Protein AF-A0A530M5G9-F1 (afdb_monomer)

pLDDT: mean 86.6, std 13.17, range [57.22, 98.12]

Foldseek 3Di:
DVVVVVVVVVVVPPPPPDPLVPLVVVLVVLVVCLVVDPDDPVVSVVSVVLSVQLVVCVVVVNNVSSVVD

Mean predicted aligned error: 8.78 Å

Sequence (69 aa):
MLQSISLAVFLAVVPATAFANSCPTTMAAIDAALPTATLAEADKTKVKELRAQGEKLHAAGDHAGSETA

Structure (mmCIF, N/CA/C/O backbone):
data_AF-A0A530M5G9-F1
#
_entry.id   AF-A0A530M5G9-F1
#
loop_
_atom_site.group_PDB
_atom_site.id
_atom_site.type_symbol
_atom_site.label_atom_id
_atom_site.label_alt_id
_atom_site.label_comp_id
_atom_site.label_asym_id
_atom_site.label_entity_id
_atom_site.label_seq_id
_atom_site.pdbx_PDB_ins_code
_atom_site.Cartn_x
_atom_site.Cartn_y
_atom_site.Cartn_z
_atom_site.occupancy
_atom_site.B_iso_or_equiv
_atom_site.auth_seq_id
_atom_site.auth_comp_id
_atom_site.auth_asym_id
_atom_site.auth_atom_id
_atom_site.pdbx_PDB_model_num
ATOM 1 N N . MET A 1 1 ? 14.878 14.710 -45.238 1.00 62.69 1 MET A N 1
ATOM 2 C CA . MET A 1 1 ? 15.425 13.459 -44.664 1.00 62.69 1 MET A CA 1
ATOM 3 C C . MET A 1 1 ? 16.208 13.736 -43.386 1.00 62.69 1 MET A C 1
ATOM 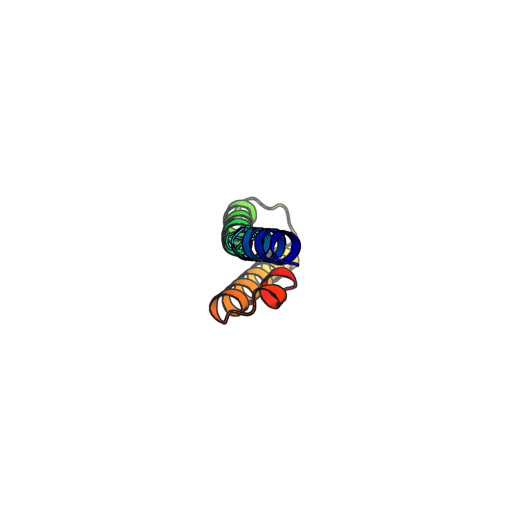5 O O . MET A 1 1 ? 15.805 13.235 -42.351 1.00 62.69 1 MET A O 1
ATOM 9 N N . LEU A 1 2 ? 17.240 14.592 -43.412 1.00 62.38 2 LEU A N 1
ATOM 10 C CA . LEU A 1 2 ? 18.044 14.907 -42.217 1.00 62.38 2 LEU A CA 1
ATOM 11 C C . LEU A 1 2 ? 17.222 15.540 -41.072 1.00 62.38 2 LEU A C 1
ATOM 13 O O . LEU A 1 2 ? 17.327 15.117 -39.929 1.00 62.38 2 LEU A O 1
ATOM 17 N N . GLN A 1 3 ? 16.310 16.459 -41.402 1.00 65.94 3 GLN A N 1
ATOM 18 C CA . GLN A 1 3 ? 15.425 17.127 -40.433 1.00 65.94 3 GLN A CA 1
ATOM 19 C C . GLN A 1 3 ? 14.455 16.167 -39.720 1.00 65.94 3 GLN A C 1
ATOM 21 O O . GLN A 1 3 ? 14.153 16.325 -38.542 1.00 65.94 3 GLN A O 1
ATOM 26 N N . SER A 1 4 ? 13.991 15.145 -40.441 1.00 67.25 4 SER A N 1
ATOM 27 C CA . SER A 1 4 ? 13.100 14.098 -39.932 1.00 67.25 4 SER A CA 1
ATOM 28 C C . SER A 1 4 ? 13.826 13.193 -38.931 1.00 67.25 4 SER A C 1
ATOM 30 O O . SER A 1 4 ? 13.251 12.788 -37.926 1.00 67.25 4 SER A O 1
ATOM 32 N N . ILE A 1 5 ? 15.110 12.921 -39.190 1.00 72.06 5 ILE A N 1
ATOM 33 C CA . ILE A 1 5 ? 15.980 12.121 -38.321 1.00 72.06 5 ILE A CA 1
ATOM 34 C C . ILE A 1 5 ? 16.289 12.889 -37.029 1.00 72.06 5 ILE A C 1
ATOM 36 O O . ILE A 1 5 ? 16.195 12.318 -35.947 1.00 72.06 5 ILE A O 1
ATOM 40 N N . SER A 1 6 ? 16.571 14.194 -37.115 1.00 70.50 6 SER A N 1
ATOM 41 C CA . SER A 1 6 ? 16.810 15.037 -35.935 1.00 70.50 6 SER A CA 1
ATOM 42 C C . SER A 1 6 ? 15.606 15.097 -34.989 1.00 70.50 6 SER A C 1
ATOM 44 O O . SER A 1 6 ? 15.785 15.052 -33.774 1.00 70.50 6 SER A O 1
ATOM 46 N N . LEU A 1 7 ? 14.382 15.146 -35.524 1.00 73.81 7 LEU A N 1
ATOM 47 C CA . LEU A 1 7 ? 13.163 15.168 -34.711 1.00 73.81 7 LEU A CA 1
ATOM 48 C C . LEU A 1 7 ? 12.890 13.818 -34.023 1.00 73.81 7 LEU A C 1
ATOM 50 O O . LEU A 1 7 ? 12.505 13.791 -32.857 1.00 73.81 7 LEU A O 1
ATOM 54 N N . ALA A 1 8 ? 13.135 12.702 -34.716 1.00 73.31 8 ALA A N 1
ATOM 55 C CA . ALA A 1 8 ? 12.974 11.361 -34.149 1.00 73.31 8 ALA A CA 1
ATOM 56 C C . ALA A 1 8 ? 13.973 11.084 -33.010 1.00 73.31 8 ALA A C 1
ATOM 58 O O . ALA A 1 8 ? 13.603 10.511 -31.987 1.00 73.31 8 ALA A O 1
ATOM 59 N N . VAL A 1 9 ? 15.221 11.546 -33.155 1.00 76.25 9 VAL A N 1
ATOM 60 C CA . VAL A 1 9 ? 16.242 11.450 -32.098 1.00 76.25 9 VAL A CA 1
ATOM 61 C C . VAL A 1 9 ? 15.852 12.286 -30.877 1.00 76.25 9 VAL A C 1
ATOM 63 O O . VAL A 1 9 ? 16.055 11.841 -29.754 1.00 76.25 9 VAL A O 1
ATOM 66 N N . PHE A 1 10 ? 15.238 13.457 -31.069 1.00 72.75 10 PHE A N 1
ATOM 67 C CA . PHE A 1 10 ? 14.813 14.309 -29.956 1.00 72.75 10 PHE A CA 1
ATOM 68 C C . PHE A 1 10 ? 13.698 13.668 -29.110 1.00 72.75 10 PHE A C 1
ATOM 70 O O . PHE A 1 10 ? 13.753 13.736 -27.885 1.00 72.75 10 PHE A O 1
ATOM 77 N N . LEU A 1 11 ? 12.726 12.987 -29.732 1.00 72.06 11 LEU A N 1
ATOM 78 C CA . LEU A 1 11 ? 11.657 12.286 -29.003 1.00 72.06 11 LEU A CA 1
ATOM 79 C C . LEU A 1 11 ? 12.150 11.047 -28.237 1.00 72.06 11 LEU A C 1
ATOM 81 O O . LEU A 1 11 ? 11.572 10.712 -27.208 1.00 72.06 11 LEU A O 1
ATOM 85 N N . ALA A 1 12 ? 13.206 10.378 -28.706 1.00 71.00 12 ALA A N 1
ATOM 86 C CA . ALA A 1 12 ? 13.741 9.173 -28.064 1.00 71.00 12 ALA A CA 1
ATOM 87 C C . ALA A 1 12 ? 14.501 9.452 -26.752 1.00 71.00 12 ALA A C 1
ATOM 89 O O . ALA A 1 12 ? 14.720 8.535 -25.965 1.00 71.00 12 ALA A O 1
ATOM 90 N N . VAL A 1 13 ? 14.918 10.703 -26.523 1.00 69.25 13 VAL A N 1
ATOM 91 C CA . VAL A 1 13 ? 15.721 11.109 -25.354 1.00 69.25 13 VAL A CA 1
ATOM 92 C C . VAL A 1 13 ? 14.867 11.783 -24.277 1.00 69.25 13 VAL A C 1
ATOM 94 O O . VAL A 1 13 ? 15.356 12.017 -23.177 1.00 69.25 13 VAL A O 1
ATOM 97 N N . VAL A 1 14 ? 13.586 12.067 -24.541 1.00 69.06 14 VAL A N 1
ATOM 98 C CA . VAL A 1 14 ? 12.678 12.553 -23.494 1.00 69.06 14 VAL A CA 1
ATOM 99 C C . VAL A 1 14 ? 12.410 11.386 -22.543 1.00 69.06 14 VAL A C 1
ATOM 101 O O . VAL A 1 14 ? 11.765 10.420 -22.960 1.00 69.06 14 VAL A O 1
ATOM 104 N N . PRO A 1 15 ? 12.879 11.423 -21.281 1.00 61.59 15 PRO A N 1
ATOM 105 C CA . PRO A 1 15 ? 12.492 10.404 -20.327 1.00 61.59 15 PRO A CA 1
ATOM 106 C C . PRO A 1 15 ? 10.981 10.524 -20.150 1.00 61.59 15 PRO A C 1
ATOM 108 O O . PRO A 1 15 ? 10.483 11.525 -19.631 1.00 61.59 15 PRO A O 1
ATOM 111 N N . ALA A 1 16 ? 10.237 9.517 -20.606 1.00 63.34 16 ALA A N 1
ATOM 112 C CA . ALA A 1 16 ? 8.874 9.341 -20.146 1.00 63.34 16 ALA A CA 1
ATOM 113 C C . ALA A 1 16 ? 8.970 9.251 -18.623 1.00 63.34 16 ALA A C 1
ATOM 115 O O . ALA A 1 16 ? 9.659 8.373 -18.098 1.00 63.34 16 ALA A O 1
ATOM 116 N N . THR A 1 17 ? 8.371 10.202 -17.911 1.00 57.22 17 THR A N 1
ATOM 117 C CA . THR A 1 17 ?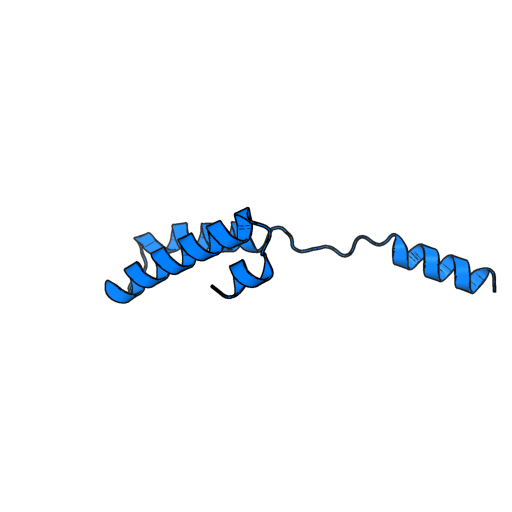 8.309 10.165 -16.453 1.00 57.22 17 THR A CA 1
ATOM 118 C C . THR A 1 17 ? 7.478 8.949 -16.071 1.00 57.22 17 THR A C 1
ATOM 120 O O . THR A 1 17 ? 6.253 9.018 -15.986 1.00 57.22 17 THR A O 1
ATOM 123 N N . ALA A 1 18 ? 8.131 7.802 -15.913 1.00 63.09 18 ALA A N 1
ATOM 124 C CA . ALA A 1 18 ? 7.514 6.630 -15.338 1.00 63.09 18 ALA A CA 1
ATOM 125 C C . ALA A 1 18 ? 7.215 6.982 -13.880 1.00 63.09 18 ALA A C 1
ATOM 127 O O . ALA A 1 18 ? 8.132 7.279 -13.111 1.00 63.09 18 ALA A O 1
ATOM 128 N N . PHE A 1 19 ? 5.937 6.991 -13.502 1.00 63.84 19 PHE A N 1
ATOM 129 C CA . PHE A 1 19 ? 5.494 7.163 -12.117 1.00 63.84 19 PHE A CA 1
ATOM 130 C C . PHE A 1 19 ? 5.842 5.915 -11.286 1.00 63.84 19 PHE A C 1
ATOM 132 O O . PHE A 1 19 ? 4.975 5.276 -10.705 1.00 63.84 19 PHE A O 1
ATOM 139 N N . ALA A 1 20 ? 7.125 5.556 -11.214 1.00 65.44 20 ALA A N 1
ATOM 140 C CA . ALA A 1 20 ? 7.612 4.352 -10.543 1.00 65.44 20 ALA A CA 1
ATOM 141 C C . ALA A 1 20 ? 7.396 4.371 -9.012 1.00 65.44 20 ALA A C 1
ATOM 143 O O . ALA A 1 20 ? 7.551 3.344 -8.358 1.00 65.44 20 ALA A O 1
ATOM 144 N N . ASN A 1 21 ? 7.000 5.517 -8.440 1.00 67.69 21 ASN A N 1
ATOM 145 C CA . ASN A 1 21 ? 6.760 5.697 -7.004 1.00 67.69 21 ASN A CA 1
ATOM 146 C C . ASN A 1 21 ? 5.273 5.638 -6.590 1.00 67.69 21 ASN A C 1
ATOM 148 O O . ASN A 1 21 ? 4.968 5.913 -5.425 1.00 67.69 21 ASN A O 1
ATOM 152 N N . SER A 1 22 ? 4.343 5.294 -7.492 1.00 82.00 22 SER A N 1
ATOM 153 C CA . SER A 1 22 ? 2.913 5.187 -7.149 1.00 82.00 22 SER A CA 1
ATOM 154 C C . SER A 1 22 ? 2.665 4.104 -6.091 1.00 82.00 22 SER A C 1
ATOM 156 O O . SER A 1 22 ? 2.097 4.387 -5.039 1.00 82.00 22 SER A O 1
ATOM 158 N N . CYS A 1 23 ? 3.165 2.888 -6.329 1.00 87.81 23 CYS A N 1
ATOM 159 C CA . CYS A 1 23 ? 2.894 1.717 -5.494 1.00 87.81 23 CYS A CA 1
ATOM 160 C C . CYS A 1 23 ? 3.370 1.885 -4.036 1.00 87.81 23 CYS A C 1
ATOM 162 O O . CYS A 1 23 ? 2.538 1.727 -3.139 1.00 87.81 23 CYS A O 1
ATOM 164 N N . PRO A 1 24 ? 4.634 2.277 -3.750 1.00 89.69 24 PRO A N 1
ATOM 165 C CA . PRO A 1 24 ? 5.079 2.468 -2.366 1.00 89.69 24 PRO A CA 1
ATOM 166 C C . PRO A 1 24 ? 4.282 3.549 -1.624 1.00 89.69 24 PRO A C 1
ATOM 168 O O . PRO A 1 24 ? 3.981 3.401 -0.441 1.00 89.69 24 PRO A O 1
ATOM 171 N N . THR A 1 25 ? 3.898 4.619 -2.327 1.00 91.50 25 THR A N 1
ATOM 172 C CA . THR A 1 25 ? 3.089 5.707 -1.758 1.00 91.50 25 THR A CA 1
ATOM 173 C C . THR A 1 25 ? 1.695 5.217 -1.374 1.00 91.50 25 THR A C 1
ATOM 175 O O . THR A 1 25 ? 1.227 5.485 -0.267 1.00 91.50 25 THR A O 1
ATOM 178 N N . THR A 1 26 ? 1.042 4.460 -2.258 1.00 92.19 26 THR A N 1
ATOM 179 C CA . THR A 1 26 ? -0.283 3.883 -2.004 1.00 92.19 26 THR A CA 1
ATOM 180 C C . THR A 1 26 ? -0.252 2.897 -0.837 1.00 92.19 26 THR A C 1
ATOM 182 O O . THR A 1 26 ? -1.111 2.968 0.040 1.00 92.19 26 THR A O 1
ATOM 185 N N . MET A 1 27 ? 0.760 2.025 -0.766 1.00 94.50 27 MET A N 1
ATOM 186 C CA . MET A 1 27 ? 0.926 1.080 0.348 1.00 94.50 27 MET A CA 1
ATOM 187 C C . MET A 1 27 ? 1.080 1.806 1.689 1.00 94.50 27 MET A C 1
ATOM 189 O O . MET A 1 27 ? 0.368 1.491 2.641 1.00 94.50 27 MET A O 1
ATOM 193 N N . ALA A 1 28 ? 1.935 2.831 1.747 1.00 95.62 28 ALA A N 1
ATOM 194 C CA . ALA A 1 28 ? 2.119 3.632 2.955 1.00 95.62 28 ALA A CA 1
ATOM 195 C C . ALA A 1 28 ? 0.831 4.361 3.380 1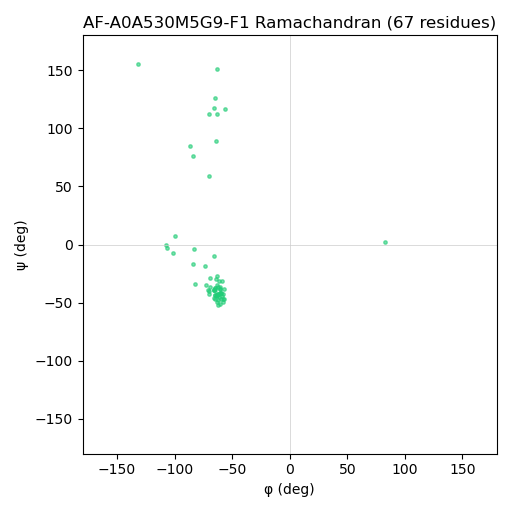.00 95.62 28 ALA A C 1
ATOM 197 O O . ALA A 1 28 ? 0.540 4.469 4.572 1.00 95.62 28 ALA A O 1
ATOM 198 N N . ALA A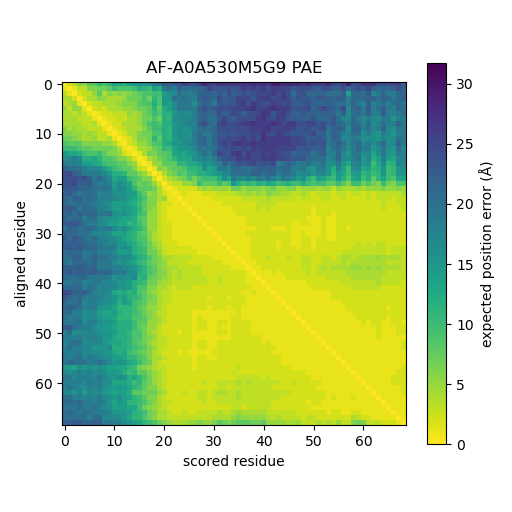 1 29 ? 0.032 4.838 2.419 1.00 95.88 29 ALA A N 1
ATOM 199 C CA . ALA A 1 29 ? -1.257 5.462 2.706 1.00 95.88 29 ALA A CA 1
ATOM 200 C C . ALA A 1 29 ? -2.262 4.466 3.314 1.00 95.88 29 ALA A C 1
ATOM 202 O O . ALA A 1 29 ? -2.977 4.820 4.253 1.00 95.88 29 ALA A O 1
ATOM 203 N N . ILE A 1 30 ? -2.286 3.217 2.830 1.00 96.19 30 ILE A N 1
ATOM 204 C CA . ILE A 1 30 ? -3.100 2.142 3.419 1.00 96.19 30 ILE A CA 1
ATOM 205 C C . ILE A 1 30 ? -2.654 1.875 4.860 1.00 96.19 30 ILE A C 1
ATOM 207 O O . ILE A 1 30 ? -3.493 1.850 5.762 1.00 96.19 30 ILE A O 1
ATOM 211 N N . ASP A 1 31 ? -1.346 1.737 5.091 1.00 97.69 31 ASP A N 1
ATOM 212 C CA . ASP A 1 31 ? -0.786 1.456 6.418 1.00 97.69 31 ASP A CA 1
ATOM 213 C C . ASP A 1 31 ? 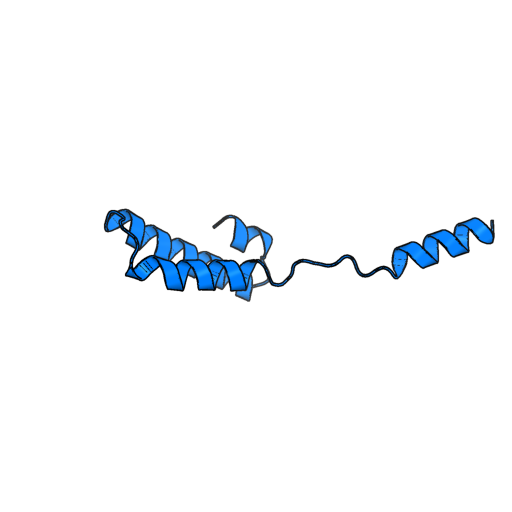-1.118 2.560 7.432 1.00 97.69 31 ASP A C 1
ATOM 215 O O . ASP A 1 31 ? -1.424 2.274 8.590 1.00 97.69 31 ASP A O 1
ATOM 219 N N . ALA A 1 32 ? -1.107 3.822 6.993 1.00 98.12 32 ALA A N 1
ATOM 220 C CA . ALA A 1 32 ? -1.458 4.966 7.827 1.00 98.12 32 ALA A CA 1
ATOM 221 C C . ALA A 1 32 ? -2.965 5.061 8.126 1.00 98.12 32 ALA A C 1
ATOM 223 O O . ALA A 1 32 ? -3.347 5.483 9.218 1.00 98.12 32 ALA A O 1
ATOM 224 N N . ALA A 1 33 ? -3.825 4.683 7.174 1.00 97.50 33 ALA A N 1
ATOM 225 C CA . ALA A 1 33 ? -5.279 4.785 7.315 1.00 97.50 33 ALA A CA 1
ATOM 226 C C . ALA A 1 33 ? -5.894 3.612 8.094 1.00 97.50 33 ALA A C 1
ATOM 228 O O . ALA A 1 33 ? -6.870 3.786 8.825 1.00 97.50 33 ALA A O 1
ATOM 229 N N . LEU A 1 34 ? -5.337 2.408 7.955 1.00 96.69 34 LEU A N 1
ATOM 230 C CA . LEU A 1 34 ? -5.916 1.184 8.507 1.00 96.69 34 LEU A CA 1
ATOM 231 C C . LEU A 1 34 ? -6.153 1.201 10.036 1.00 96.69 34 LEU A C 1
ATOM 233 O O . LEU A 1 34 ? -7.187 0.680 10.461 1.00 96.69 34 LEU A O 1
ATOM 237 N N . PRO A 1 35 ? -5.281 1.791 10.882 1.00 96.00 35 PRO A N 1
ATOM 238 C CA . PRO A 1 35 ? -5.494 1.839 12.330 1.00 96.00 35 PRO A CA 1
ATOM 239 C C . PRO A 1 35 ? -6.731 2.638 12.754 1.00 96.00 35 PRO A C 1
ATOM 241 O O . PRO A 1 35 ? -7.325 2.343 13.789 1.00 96.00 35 PRO A O 1
ATOM 244 N N . THR A 1 36 ? -7.117 3.647 11.971 1.00 97.06 36 THR A N 1
ATOM 245 C CA . THR A 1 36 ? -8.247 4.546 12.262 1.00 97.06 36 THR A CA 1
ATOM 246 C C . THR A 1 36 ? -9.455 4.285 11.360 1.00 97.06 36 THR A C 1
ATOM 248 O O . THR A 1 36 ? -10.495 4.930 11.505 1.00 97.06 36 THR A O 1
ATOM 251 N N . ALA A 1 37 ? -9.348 3.317 10.447 1.00 96.38 37 ALA A N 1
ATOM 252 C CA . ALA A 1 37 ? -10.399 2.974 9.507 1.00 96.38 37 ALA A CA 1
ATOM 253 C C . ALA A 1 37 ? -11.638 2.420 10.228 1.00 96.38 37 ALA A C 1
ATOM 255 O O . ALA A 1 37 ? -11.582 1.435 10.973 1.00 96.38 37 ALA A O 1
ATOM 256 N N . THR A 1 38 ? -12.789 3.030 9.949 1.00 97.56 38 THR A N 1
ATOM 257 C CA . THR A 1 38 ? -14.091 2.531 10.403 1.00 97.56 38 THR A CA 1
ATOM 258 C C . THR A 1 38 ? -14.610 1.519 9.384 1.00 97.56 38 THR A C 1
ATOM 260 O O . THR A 1 38 ? -15.330 1.868 8.456 1.00 97.56 38 THR A O 1
ATOM 263 N N . LEU A 1 39 ? -14.179 0.268 9.538 1.00 96.56 39 LEU A N 1
ATOM 264 C CA . LEU A 1 39 ? -14.507 -0.865 8.669 1.00 96.56 39 LEU A CA 1
ATOM 265 C C . LEU A 1 39 ? -14.935 -2.067 9.517 1.00 96.56 39 LEU A C 1
ATOM 267 O O . LEU A 1 39 ? -14.513 -2.183 10.673 1.00 96.56 39 LEU A O 1
ATOM 271 N N . ALA A 1 40 ? -15.722 -2.980 8.942 1.00 98.00 40 ALA A N 1
ATOM 272 C CA . ALA A 1 40 ? -15.982 -4.269 9.577 1.00 98.00 40 ALA A CA 1
ATOM 273 C C . ALA A 1 40 ? -14.671 -5.068 9.712 1.00 98.00 40 ALA A C 1
ATOM 275 O O . ALA A 1 40 ? -13.756 -4.933 8.900 1.00 98.00 40 ALA A O 1
ATOM 276 N N . GLU A 1 41 ? -14.566 -5.935 10.721 1.00 96.00 41 GLU A N 1
ATOM 277 C CA . GLU A 1 41 ? -13.332 -6.704 10.962 1.00 96.00 41 GLU A CA 1
ATOM 278 C C . GLU A 1 41 ? -12.964 -7.636 9.793 1.00 96.00 41 GLU A C 1
ATOM 280 O O . GLU A 1 41 ? -11.781 -7.836 9.496 1.00 96.00 41 GLU A O 1
ATOM 285 N N . ALA A 1 4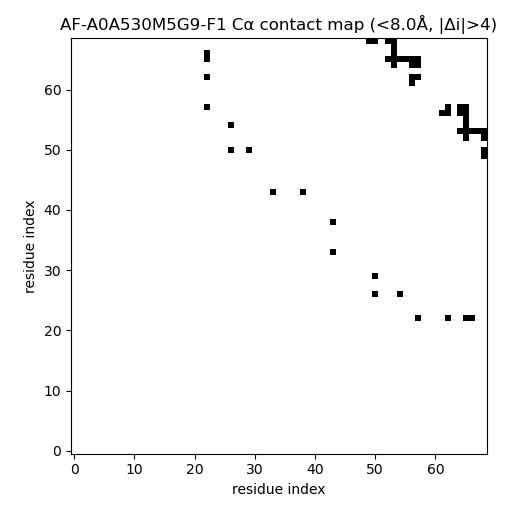2 ? -13.971 -8.151 9.080 1.00 97.12 42 ALA A N 1
ATOM 286 C CA . ALA A 1 42 ? -13.771 -8.919 7.853 1.00 97.12 42 ALA A CA 1
ATOM 287 C C . ALA A 1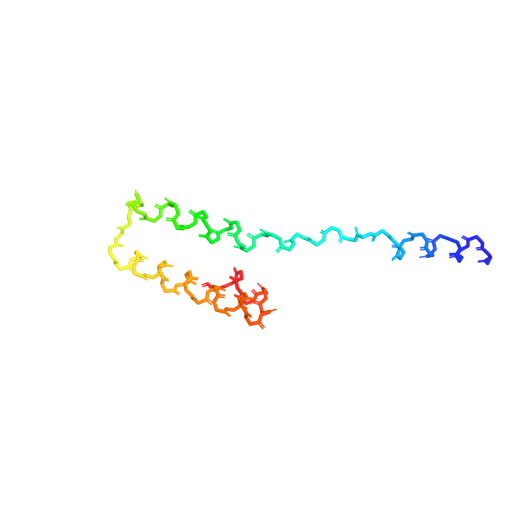 42 ? -13.100 -8.071 6.757 1.00 97.12 42 ALA A C 1
ATOM 289 O O . ALA A 1 42 ? -12.136 -8.517 6.135 1.00 97.12 42 ALA A O 1
ATOM 290 N N . ASP A 1 43 ? -13.531 -6.820 6.592 1.00 98.00 43 ASP A N 1
ATOM 291 C CA . ASP A 1 43 ? -12.970 -5.904 5.598 1.00 98.00 43 ASP A CA 1
ATOM 292 C C . ASP A 1 43 ? -11.556 -5.465 5.982 1.00 98.00 43 ASP A C 1
ATOM 294 O O . ASP A 1 43 ? -10.665 -5.448 5.137 1.00 98.00 43 ASP A O 1
ATOM 298 N N . LYS A 1 44 ? -11.291 -5.192 7.269 1.00 97.31 44 LYS A N 1
ATOM 299 C CA . LYS A 1 44 ? -9.924 -4.904 7.746 1.00 97.31 44 LYS A CA 1
ATOM 300 C C . LYS A 1 44 ? -8.979 -6.067 7.478 1.00 97.31 44 LYS A C 1
ATOM 302 O O . LYS A 1 44 ? -7.836 -5.852 7.079 1.00 97.31 44 LYS A O 1
ATOM 307 N N . THR A 1 45 ? -9.444 -7.294 7.706 1.00 97.69 45 THR A N 1
ATOM 308 C CA . THR A 1 45 ? -8.680 -8.505 7.385 1.00 97.69 45 THR A CA 1
ATOM 309 C C . THR A 1 45 ? -8.398 -8.574 5.891 1.00 97.69 45 THR A C 1
ATOM 311 O O . THR A 1 45 ? -7.251 -8.798 5.502 1.00 97.69 45 THR A O 1
ATOM 314 N N . LYS A 1 46 ? -9.406 -8.295 5.056 1.00 97.88 46 LYS A N 1
ATOM 315 C CA . LYS A 1 46 ? -9.237 -8.306 3.606 1.00 97.88 46 LYS A CA 1
ATOM 316 C C . LYS A 1 46 ? -8.245 -7.246 3.128 1.00 97.88 46 LYS A C 1
ATOM 318 O O . LYS A 1 46 ? -7.357 -7.572 2.351 1.00 97.88 46 LYS A O 1
ATOM 323 N N . VAL A 1 47 ? -8.323 -6.017 3.639 1.00 97.50 47 VAL A N 1
ATOM 324 C CA . VAL A 1 47 ? -7.377 -4.938 3.305 1.00 97.50 47 VAL A CA 1
ATOM 325 C C . VAL A 1 47 ? -5.937 -5.330 3.646 1.00 97.50 47 VAL A C 1
ATOM 327 O O . VAL A 1 47 ? -5.042 -5.114 2.834 1.00 97.50 47 VAL A O 1
ATOM 330 N N . LYS A 1 48 ? -5.698 -5.952 4.810 1.00 97.50 48 LYS A N 1
ATOM 331 C CA . LYS A 1 48 ? -4.355 -6.432 5.191 1.00 97.50 48 LYS A CA 1
ATOM 332 C C . LYS A 1 48 ? -3.826 -7.489 4.227 1.00 97.50 48 LYS A C 1
ATOM 334 O O . LYS A 1 48 ? -2.654 -7.444 3.862 1.00 97.50 48 LYS A O 1
ATOM 339 N N . GLU A 1 49 ? -4.679 -8.430 3.829 1.00 98.06 49 GLU A N 1
ATOM 340 C CA . GLU A 1 49 ? -4.323 -9.481 2.875 1.00 98.06 49 GLU A CA 1
ATOM 341 C C . GLU A 1 49 ? -3.961 -8.892 1.506 1.00 98.06 49 GLU A C 1
ATOM 343 O O . GLU A 1 49 ? -2.892 -9.199 0.978 1.00 98.06 49 GLU A O 1
ATOM 348 N N . LEU A 1 50 ? -4.807 -8.007 0.966 1.00 97.69 50 LEU A N 1
ATOM 349 C CA . LEU A 1 50 ? -4.569 -7.361 -0.328 1.00 97.69 50 LEU A CA 1
ATOM 350 C C . LEU A 1 50 ? -3.307 -6.495 -0.301 1.00 97.69 50 LEU A C 1
ATOM 352 O O . LEU A 1 50 ? -2.473 -6.599 -1.195 1.00 97.69 50 LEU A O 1
ATOM 356 N N . ARG A 1 51 ? -3.089 -5.727 0.775 1.00 97.69 51 ARG A N 1
ATOM 357 C CA . ARG A 1 51 ? -1.863 -4.936 0.959 1.00 97.69 51 ARG A CA 1
ATOM 358 C C . ARG A 1 51 ? -0.619 -5.828 0.934 1.00 97.69 51 ARG A C 1
ATOM 360 O O . ARG A 1 51 ? 0.343 -5.512 0.239 1.00 97.69 51 ARG A O 1
ATOM 367 N N . ALA A 1 52 ? -0.627 -6.945 1.665 1.00 97.88 52 ALA A N 1
ATOM 368 C CA . ALA A 1 52 ? 0.495 -7.887 1.679 1.00 97.88 52 ALA A CA 1
ATOM 369 C C . ALA A 1 52 ? 0.717 -8.562 0.312 1.00 97.88 52 ALA A C 1
ATOM 371 O O . ALA A 1 52 ? 1.858 -8.771 -0.105 1.00 97.88 52 ALA A O 1
ATOM 372 N N . GLN A 1 53 ? -0.363 -8.885 -0.407 1.00 97.38 53 GLN A N 1
ATOM 373 C CA . GLN A 1 53 ? -0.285 -9.419 -1.765 1.00 97.38 53 GLN A CA 1
ATOM 374 C C . GLN A 1 53 ? 0.311 -8.397 -2.741 1.00 97.38 53 GLN A C 1
ATOM 376 O O . GLN A 1 53 ? 1.230 -8.748 -3.483 1.00 97.38 53 GLN A O 1
ATOM 381 N N . GLY A 1 54 ? -0.149 -7.144 -2.699 1.00 95.81 54 GLY A N 1
ATOM 382 C CA . GLY A 1 54 ? 0.389 -6.052 -3.506 1.00 95.81 54 GLY A CA 1
ATOM 383 C C . GLY A 1 54 ? 1.885 -5.844 -3.267 1.00 95.81 54 GLY A C 1
ATOM 384 O O . GLY A 1 54 ? 2.661 -5.810 -4.217 1.00 95.81 54 GLY A O 1
ATOM 385 N N . GLU A 1 55 ? 2.330 -5.812 -2.005 1.00 96.94 55 GLU A N 1
ATOM 386 C CA . GLU A 1 55 ? 3.758 -5.686 -1.665 1.00 96.94 55 GLU A CA 1
ATOM 387 C C . GLU A 1 55 ? 4.597 -6.838 -2.239 1.00 96.94 55 GLU A C 1
ATOM 389 O O . GLU A 1 55 ? 5.673 -6.609 -2.796 1.00 96.94 55 GLU A O 1
ATOM 394 N N . LYS A 1 56 ? 4.090 -8.077 -2.178 1.00 97.44 56 LYS A N 1
ATOM 395 C CA . LYS A 1 56 ? 4.764 -9.237 -2.777 1.00 97.44 56 LYS A CA 1
ATOM 396 C C . LYS A 1 56 ? 4.888 -9.106 -4.299 1.00 97.44 56 LYS A 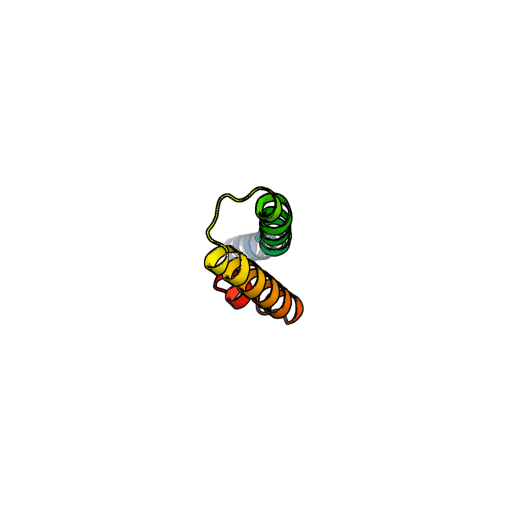C 1
ATOM 398 O O . LYS A 1 56 ? 5.942 -9.432 -4.842 1.00 97.44 56 LYS A O 1
ATOM 403 N N . LEU A 1 57 ? 3.831 -8.658 -4.980 1.00 96.06 57 LEU A N 1
ATOM 404 C CA . LEU A 1 57 ? 3.835 -8.453 -6.433 1.00 96.06 57 LEU A CA 1
ATOM 405 C C . LEU A 1 57 ? 4.811 -7.338 -6.825 1.00 96.06 57 LEU A C 1
ATOM 407 O O . LEU A 1 57 ? 5.634 -7.534 -7.718 1.00 96.06 57 LEU A O 1
ATOM 411 N N . HIS A 1 58 ? 4.816 -6.229 -6.082 1.00 94.44 58 HIS A N 1
ATOM 412 C CA . HIS A 1 58 ? 5.785 -5.150 -6.257 1.00 94.44 58 HIS A CA 1
ATOM 413 C C . HIS A 1 58 ? 7.230 -5.640 -6.098 1.00 94.44 58 HIS A C 1
ATOM 415 O O . HIS A 1 58 ? 8.056 -5.393 -6.976 1.00 94.44 58 HIS A O 1
ATOM 421 N N . ALA A 1 59 ? 7.530 -6.376 -5.022 1.00 94.62 59 ALA A N 1
ATOM 422 C CA . ALA A 1 59 ? 8.863 -6.924 -4.774 1.00 94.62 59 ALA A CA 1
ATOM 423 C C . ALA A 1 59 ? 9.309 -7.930 -5.854 1.00 94.62 59 ALA A C 1
ATOM 425 O O . ALA A 1 59 ? 10.503 -8.079 -6.104 1.00 94.62 59 ALA A O 1
ATOM 426 N N . ALA A 1 60 ? 8.358 -8.599 -6.513 1.00 96.12 60 ALA A N 1
ATOM 427 C CA . ALA A 1 60 ? 8.607 -9.497 -7.639 1.00 96.12 60 ALA A CA 1
ATOM 428 C C . ALA A 1 60 ? 8.738 -8.776 -8.998 1.00 96.12 60 ALA A C 1
ATOM 430 O O . ALA A 1 60 ? 9.018 -9.431 -10.001 1.00 96.12 60 ALA A O 1
ATOM 431 N N . GLY A 1 61 ? 8.541 -7.453 -9.049 1.00 92.44 61 GLY A N 1
ATOM 432 C CA . GLY A 1 61 ? 8.564 -6.651 -10.277 1.00 92.44 61 GLY A CA 1
ATOM 433 C C . GLY A 1 61 ? 7.250 -6.649 -11.068 1.00 92.44 61 GLY A C 1
ATOM 434 O O . GLY A 1 61 ? 7.173 -6.008 -12.115 1.00 92.44 61 GLY A O 1
ATOM 435 N N . ASP A 1 62 ? 6.203 -7.317 -10.577 1.00 93.62 62 ASP A N 1
ATOM 436 C CA . ASP A 1 62 ? 4.868 -7.290 -11.179 1.00 93.62 62 ASP A CA 1
ATOM 437 C C . ASP A 1 62 ? 4.084 -6.064 -10.690 1.00 93.62 62 ASP A C 1
ATOM 439 O O . ASP A 1 62 ? 3.218 -6.131 -9.815 1.00 93.62 62 ASP A O 1
ATOM 443 N N . HIS A 1 63 ? 4.436 -4.900 -11.235 1.00 91.31 63 HIS A N 1
ATOM 444 C CA . HIS A 1 63 ? 3.813 -3.630 -10.861 1.00 91.31 63 HIS A CA 1
ATOM 445 C C . HIS A 1 63 ? 2.333 -3.559 -11.254 1.00 91.31 63 HIS A C 1
ATOM 447 O O . HIS A 1 63 ? 1.525 -3.074 -10.470 1.00 91.31 63 HIS A O 1
ATOM 453 N N . ALA A 1 64 ? 1.964 -4.087 -12.425 1.00 90.75 64 ALA A N 1
ATOM 454 C CA . ALA A 1 64 ? 0.567 -4.118 -12.855 1.00 90.75 64 ALA A CA 1
ATOM 455 C C . ALA A 1 64 ? -0.271 -5.018 -11.934 1.00 90.75 64 ALA A C 1
ATOM 457 O O . ALA A 1 64 ? -1.343 -4.613 -11.489 1.00 90.75 64 ALA A O 1
ATOM 458 N N . GLY A 1 65 ? 0.251 -6.197 -11.578 1.00 92.56 65 GLY A N 1
ATOM 459 C CA . GLY A 1 65 ? -0.373 -7.065 -10.587 1.00 92.56 65 GLY A CA 1
ATOM 460 C C . GLY A 1 65 ? -0.532 -6.367 -9.238 1.00 92.56 65 GLY A C 1
ATOM 461 O O . GLY A 1 65 ? -1.613 -6.418 -8.655 1.00 92.56 65 GLY A O 1
ATOM 462 N N . SER A 1 66 ? 0.499 -5.651 -8.775 1.00 93.38 66 SER A N 1
ATOM 463 C CA . SER A 1 66 ? 0.470 -4.915 -7.505 1.00 93.38 66 SER A CA 1
ATOM 464 C C . SER A 1 66 ? -0.636 -3.860 -7.418 1.00 93.38 66 SER A C 1
ATOM 466 O O . SER A 1 66 ? -1.101 -3.596 -6.313 1.00 93.38 66 SER A O 1
ATOM 468 N N . GLU A 1 67 ? -1.025 -3.229 -8.527 1.00 90.38 67 GLU A N 1
ATOM 469 C CA . GLU A 1 67 ? -2.076 -2.197 -8.542 1.00 90.38 67 GLU A CA 1
ATOM 470 C C . GLU A 1 67 ? -3.494 -2.784 -8.622 1.00 90.38 67 GLU A C 1
ATOM 472 O O . GLU A 1 67 ? -4.466 -2.089 -8.333 1.00 90.38 67 GLU A O 1
ATOM 477 N N . THR A 1 68 ? -3.617 -4.058 -9.004 1.00 89.88 68 THR A N 1
ATOM 478 C CA . THR A 1 68 ? -4.909 -4.751 -9.184 1.00 89.88 68 THR A CA 1
ATOM 479 C C . THR A 1 68 ? -5.238 -5.773 -8.096 1.00 89.88 68 THR A C 1
ATOM 481 O O . THR A 1 68 ? -6.314 -6.370 -8.148 1.00 89.88 68 THR A O 1
ATOM 484 N N . ALA A 1 69 ? -4.318 -5.986 -7.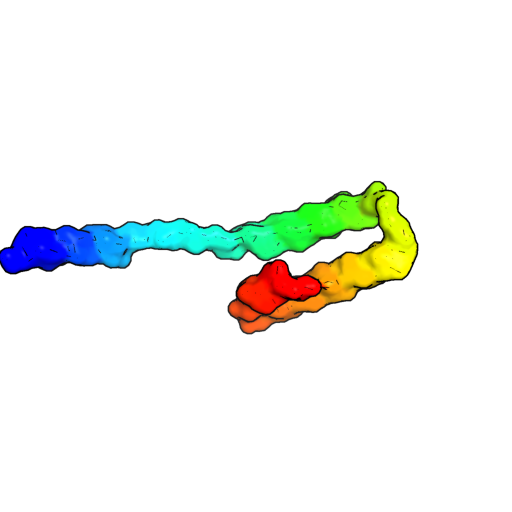151 1.00 84.44 69 ALA A N 1
ATOM 485 C CA . ALA A 1 69 ? -4.521 -6.824 -5.971 1.00 84.44 69 ALA A CA 1
ATOM 486 C C . ALA A 1 69 ? -5.538 -6.182 -5.017 1.00 84.44 69 ALA A C 1
ATOM 488 O O . ALA A 1 69 ? -6.539 -6.858 -4.691 1.00 84.44 69 ALA A O 1
#

Solvent-accessible surface area (backbone atoms only — not comparable to full-atom values): 4160 Å² total; per-residue (Å²): 109,71,70,61,52,56,54,54,56,55,62,72,69,56,78,75,82,72,74,83,62,53,64,66,52,53,51,52,50,49,65,67,44,58,86,76,54,92,62,58,72,69,54,53,52,48,51,54,51,32,52,54,52,16,53,54,27,43,78,71,67,37,55,71,57,28,78,70,85

Radius of gyration: 19.56 Å; Cα contacts (8 Å, |Δi|>4): 27; chains: 1; bounding box: 34×27×57 Å

Secondary structure (DSSP, 8-state):
-HHHHHHHHHHHTS-----TTHHHHHHHHHHHHTTT----HHHHHHHHHHHHHHHHHHHTT-HHHHHH-